Protein AF-A0A7G9BJ37-F1 (afdb_monomer)

Mean predicted aligned error: 10.04 Å

pLDDT: mean 74.57, std 21.26, range [30.06, 94.81]

Solvent-accessible surface area (backbone atoms only — not comparable to full-atom values): 6325 Å² total; per-residue (Å²): 133,92,80,89,53,98,87,61,88,72,72,81,79,43,48,34,51,38,63,70,54,30,69,81,32,69,73,44,45,57,45,36,76,74,37,54,72,63,39,50,57,51,52,52,53,55,16,68,43,12,74,66,60,36,63,36,42,58,66,56,53,48,52,51,51,53,47,60,74,32,82,88,27,75,86,67,64,75,49,76,46,79,52,28,42,55,60,73,70,85,91,84,76,92,74,75,48,79,66,82,86,129

Structure (mmCIF, N/CA/C/O backbone):
data_AF-A0A7G9BJ37-F1
#
_entry.id   AF-A0A7G9BJ37-F1
#
loop_
_atom_site.group_PDB
_atom_site.id
_atom_site.type_symbol
_atom_site.label_atom_id
_atom_site.label_alt_id
_atom_site.label_comp_id
_atom_site.label_asym_id
_atom_site.label_entity_id
_atom_site.label_seq_id
_atom_site.pdbx_PDB_ins_code
_atom_site.Cartn_x
_atom_site.Cartn_y
_atom_site.Cartn_z
_atom_site.occupancy
_atom_site.B_iso_or_equiv
_atom_site.auth_seq_id
_atom_site.auth_comp_id
_atom_site.auth_asym_id
_atom_site.auth_atom_id
_atom_site.pdbx_PDB_model_num
ATOM 1 N N . MET A 1 1 ? 19.168 -13.314 -0.509 1.00 37.56 1 MET A N 1
ATOM 2 C CA . MET A 1 1 ? 20.240 -14.329 -0.402 1.00 37.56 1 MET A CA 1
ATOM 3 C C . MET A 1 1 ? 21.342 -13.876 -1.341 1.00 37.56 1 MET A C 1
ATOM 5 O O . MET A 1 1 ? 21.145 -13.954 -2.540 1.00 37.56 1 MET A O 1
ATOM 9 N N . LEU A 1 2 ? 22.431 -13.314 -0.807 1.00 31.58 2 LEU A N 1
ATOM 10 C CA . LEU A 1 2 ? 23.531 -12.758 -1.605 1.00 31.58 2 LEU A CA 1
ATOM 11 C C . LEU A 1 2 ? 24.268 -13.883 -2.345 1.00 31.58 2 LEU A C 1
ATOM 13 O O . LEU A 1 2 ? 25.013 -14.640 -1.723 1.00 31.58 2 LEU A O 1
ATOM 17 N N . LEU A 1 3 ? 24.098 -13.978 -3.662 1.00 36.56 3 LEU A N 1
ATOM 18 C CA . LEU A 1 3 ? 24.946 -14.809 -4.516 1.00 36.56 3 LEU A CA 1
ATOM 19 C C . LEU A 1 3 ? 26.045 -13.928 -5.119 1.00 36.56 3 LEU A C 1
ATOM 21 O O . LEU A 1 3 ? 25.843 -13.230 -6.106 1.00 36.56 3 LEU A O 1
ATOM 25 N N . LYS A 1 4 ? 27.235 -13.947 -4.508 1.00 37.03 4 LYS A N 1
ATOM 26 C CA . LYS A 1 4 ? 28.432 -13.301 -5.065 1.00 37.03 4 LYS A CA 1
ATOM 27 C C . LYS A 1 4 ? 29.021 -14.182 -6.170 1.00 37.03 4 LYS A C 1
ATOM 29 O O . LYS A 1 4 ? 29.635 -15.201 -5.863 1.00 37.03 4 LYS A O 1
ATOM 34 N N . ASN A 1 5 ? 28.906 -13.765 -7.432 1.00 37.62 5 ASN A N 1
ATOM 35 C CA . ASN A 1 5 ? 29.740 -14.274 -8.524 1.00 37.62 5 ASN A CA 1
ATOM 36 C C . ASN A 1 5 ? 30.551 -13.121 -9.147 1.00 37.62 5 ASN A C 1
ATOM 38 O O . ASN A 1 5 ? 30.051 -12.013 -9.318 1.00 37.62 5 ASN A O 1
ATOM 42 N N . LYS A 1 6 ? 31.841 -13.358 -9.403 1.00 42.81 6 LYS A N 1
ATOM 43 C CA . LYS A 1 6 ? 32.906 -12.334 -9.418 1.00 42.81 6 LYS A CA 1
ATOM 44 C C . LYS A 1 6 ? 32.925 -11.356 -10.605 1.00 42.81 6 LYS A C 1
ATOM 46 O O . LYS A 1 6 ? 33.766 -10.470 -10.586 1.00 42.81 6 LYS A O 1
ATOM 51 N N . ASN A 1 7 ? 32.019 -11.456 -11.578 1.00 37.81 7 ASN A N 1
ATOM 52 C CA . ASN A 1 7 ? 32.053 -10.627 -12.796 1.00 37.81 7 ASN A CA 1
ATOM 53 C C . ASN A 1 7 ? 30.721 -9.937 -13.142 1.00 37.81 7 ASN A C 1
ATOM 55 O O . ASN A 1 7 ? 30.568 -9.427 -14.247 1.00 37.81 7 ASN A O 1
ATOM 59 N N . MET A 1 8 ? 29.757 -9.902 -12.219 1.00 30.06 8 MET A N 1
ATOM 60 C CA . MET A 1 8 ? 28.505 -9.173 -12.413 1.00 30.06 8 MET A CA 1
ATOM 61 C C . MET A 1 8 ? 27.924 -8.804 -11.049 1.00 30.06 8 MET A C 1
ATOM 63 O O . MET A 1 8 ? 27.444 -9.667 -10.317 1.00 30.06 8 MET A O 1
ATOM 67 N N . VAL A 1 9 ? 27.989 -7.523 -10.686 1.00 33.81 9 VAL A N 1
ATOM 68 C CA . VAL A 1 9 ? 27.232 -7.004 -9.542 1.00 33.81 9 VAL A CA 1
ATOM 69 C C . VAL A 1 9 ? 25.834 -6.694 -10.063 1.00 33.81 9 VAL A C 1
ATOM 71 O O . VAL A 1 9 ? 25.553 -5.574 -10.477 1.00 33.81 9 VAL A O 1
ATOM 74 N N . ILE A 1 10 ? 24.966 -7.706 -10.101 1.00 38.41 10 ILE A N 1
ATOM 75 C CA . ILE A 1 10 ? 23.530 -7.432 -10.085 1.00 38.41 10 ILE A CA 1
ATOM 76 C C . ILE A 1 10 ? 23.268 -6.912 -8.672 1.00 38.41 10 ILE A C 1
ATOM 78 O O . ILE A 1 10 ? 23.429 -7.651 -7.701 1.00 38.41 10 ILE A O 1
ATOM 82 N N . TYR A 1 11 ? 22.957 -5.626 -8.530 1.00 41.81 11 TYR A N 1
ATOM 83 C CA . TYR A 1 11 ? 22.299 -5.178 -7.310 1.00 41.81 11 TYR A CA 1
ATOM 84 C C . TYR A 1 11 ? 20.959 -5.903 -7.299 1.00 41.81 11 TYR A C 1
ATOM 86 O O . TYR A 1 11 ? 20.180 -5.704 -8.228 1.00 41.81 11 TYR A O 1
ATOM 94 N N . ASP A 1 12 ? 20.730 -6.783 -6.324 1.00 50.16 12 ASP A N 1
ATOM 95 C CA . ASP A 1 12 ? 19.420 -7.392 -6.097 1.00 50.16 12 ASP A CA 1
ATOM 96 C C . ASP A 1 12 ? 18.391 -6.247 -6.079 1.00 50.16 12 ASP A C 1
ATOM 98 O O . ASP A 1 12 ? 18.338 -5.472 -5.122 1.00 50.16 12 ASP A O 1
ATOM 102 N N . ALA A 1 13 ? 17.657 -6.058 -7.179 1.00 59.50 13 ALA A N 1
ATOM 103 C CA . ALA A 1 13 ? 16.682 -4.989 -7.310 1.00 59.50 13 ALA A CA 1
ATOM 104 C C . ALA A 1 13 ? 15.522 -5.348 -6.387 1.00 59.50 13 ALA A C 1
ATOM 106 O O . ALA A 1 13 ? 14.717 -6.226 -6.687 1.00 59.50 13 ALA A O 1
ATOM 107 N N . TRP A 1 14 ? 15.502 -4.735 -5.210 1.00 69.31 14 TRP A N 1
ATOM 108 C CA . TRP A 1 14 ? 14.474 -4.958 -4.212 1.00 69.31 14 TRP A 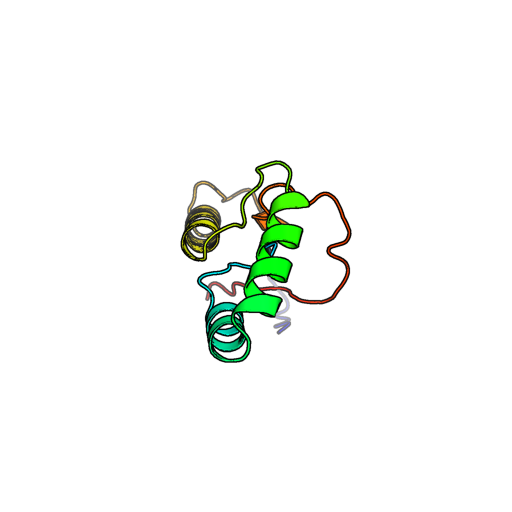CA 1
ATOM 109 C C . TRP A 1 14 ? 13.538 -3.758 -4.199 1.00 69.31 14 TRP A C 1
ATOM 111 O O . TRP A 1 14 ? 13.962 -2.606 -4.301 1.00 69.31 14 TRP A O 1
ATOM 121 N N . ILE A 1 15 ? 12.254 -4.047 -4.073 1.00 82.81 15 ILE A N 1
ATOM 122 C CA . ILE A 1 15 ? 11.214 -3.063 -3.833 1.00 82.81 15 ILE A CA 1
ATOM 123 C C . ILE A 1 15 ? 10.229 -3.680 -2.852 1.00 82.81 15 ILE A C 1
ATOM 125 O O . ILE A 1 15 ? 9.924 -4.874 -2.939 1.00 82.81 15 ILE A O 1
ATOM 129 N N . ASP A 1 16 ? 9.776 -2.897 -1.883 1.00 84.88 16 ASP A N 1
ATOM 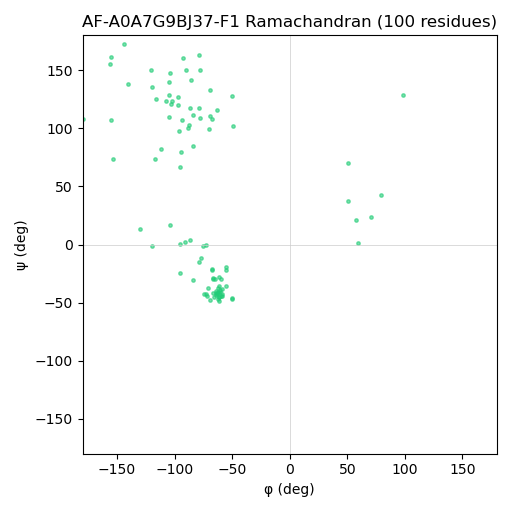130 C CA . ASP A 1 16 ? 8.773 -3.338 -0.922 1.00 84.88 16 ASP A CA 1
ATOM 131 C C . ASP A 1 16 ? 7.533 -2.451 -0.972 1.00 84.88 16 ASP A C 1
ATOM 133 O O . ASP A 1 16 ? 7.597 -1.267 -1.310 1.00 84.88 16 ASP A O 1
ATOM 137 N N . ILE A 1 17 ? 6.387 -3.052 -0.652 1.00 85.62 17 ILE A N 1
ATOM 138 C CA . ILE A 1 17 ? 5.125 -2.332 -0.507 1.00 85.62 17 ILE A CA 1
ATOM 139 C C . ILE A 1 17 ? 4.790 -2.284 0.975 1.00 85.62 17 ILE A C 1
ATOM 141 O O . ILE A 1 17 ? 4.655 -3.325 1.627 1.00 85.62 17 ILE A O 1
ATOM 145 N N . ARG A 1 18 ? 4.602 -1.072 1.490 1.00 84.12 18 ARG A N 1
ATOM 146 C CA . ARG A 1 18 ? 4.096 -0.848 2.840 1.00 84.12 18 ARG A CA 1
ATOM 147 C C . ARG A 1 18 ? 2.596 -0.586 2.783 1.00 84.12 18 ARG A C 1
ATOM 149 O O . ARG A 1 18 ? 2.148 0.368 2.153 1.00 84.12 18 ARG A O 1
ATOM 156 N N . SER A 1 19 ? 1.828 -1.436 3.461 1.00 82.50 19 SER A N 1
ATOM 157 C CA . SER A 1 19 ? 0.375 -1.304 3.616 1.00 82.50 19 SER A CA 1
ATOM 158 C C . SER A 1 19 ? 0.020 -0.805 5.017 1.00 82.50 19 SER A C 1
ATOM 160 O O . SER A 1 19 ? 0.696 -1.156 5.983 1.00 82.50 19 SER A O 1
ATOM 162 N N . ALA A 1 20 ? -1.061 -0.028 5.133 1.00 78.62 20 ALA A N 1
ATOM 163 C CA . ALA A 1 20 ? -1.649 0.362 6.423 1.00 78.62 20 ALA A CA 1
ATOM 164 C C . ALA A 1 20 ? -2.444 -0.772 7.105 1.00 78.62 20 ALA A C 1
ATOM 166 O O . ALA A 1 20 ? -2.956 -0.594 8.206 1.00 78.62 20 ALA A O 1
ATOM 167 N N . GLY A 1 21 ? -2.533 -1.938 6.460 1.00 82.19 21 GLY A N 1
ATOM 168 C CA . GLY A 1 21 ? -3.387 -3.042 6.878 1.00 82.19 21 GLY A CA 1
ATOM 169 C C . GLY A 1 21 ? -4.683 -3.047 6.077 1.00 82.19 21 GLY A C 1
ATOM 170 O O . GLY A 1 21 ? -5.359 -2.028 5.958 1.00 82.19 21 GLY A O 1
ATOM 171 N N . SER A 1 22 ? -5.002 -4.207 5.507 1.00 89.12 22 SER A N 1
ATOM 172 C CA . SER A 1 22 ? -6.184 -4.389 4.669 1.00 89.12 22 SER A CA 1
ATOM 173 C C . SER A 1 22 ? -7.269 -5.121 5.460 1.00 89.12 22 SER A C 1
ATOM 175 O O . SER A 1 22 ? -7.009 -6.234 5.931 1.00 89.12 22 SER A O 1
ATOM 177 N N . PRO A 1 23 ? -8.464 -4.533 5.644 1.00 89.19 23 PRO A N 1
ATOM 178 C CA . PRO A 1 23 ? -9.512 -5.117 6.481 1.00 89.19 23 PRO A CA 1
ATOM 179 C C . PRO A 1 23 ? -10.091 -6.411 5.885 1.00 89.19 23 PRO A C 1
ATOM 181 O O . PRO A 1 23 ? -10.623 -7.241 6.615 1.00 89.19 23 PRO A O 1
ATOM 184 N N . ASP A 1 24 ? -9.932 -6.613 4.577 1.00 90.06 24 ASP A N 1
ATOM 185 C CA . ASP A 1 24 ? -10.264 -7.830 3.830 1.00 90.06 24 ASP A CA 1
ATOM 186 C C . ASP A 1 24 ? -9.129 -8.876 3.833 1.00 90.06 24 ASP A C 1
ATOM 188 O O . ASP A 1 24 ? -9.235 -9.928 3.201 1.00 90.06 24 ASP A O 1
ATOM 192 N N . SER A 1 25 ? -8.026 -8.625 4.547 1.00 87.38 25 SER A N 1
ATOM 193 C CA . SER A 1 25 ? -6.965 -9.619 4.718 1.00 87.38 25 SER A CA 1
ATOM 194 C C . SER A 1 25 ? -7.344 -10.670 5.760 1.00 87.38 25 SER A C 1
ATOM 196 O O . SER A 1 25 ? -8.038 -10.397 6.740 1.00 87.38 25 SER A O 1
ATOM 198 N N . ARG A 1 26 ? -6.828 -11.890 5.581 1.00 86.81 26 ARG A N 1
ATOM 199 C CA . ARG A 1 26 ? -7.109 -13.021 6.475 1.00 86.81 26 ARG A CA 1
ATOM 200 C C . ARG A 1 26 ? -6.909 -12.703 7.971 1.00 86.81 26 ARG A C 1
ATOM 202 O O . ARG A 1 26 ? -7.826 -13.004 8.724 1.00 86.81 26 ARG A O 1
ATOM 209 N N . PRO A 1 27 ? -5.810 -12.058 8.419 1.00 82.31 27 PRO A N 1
ATOM 210 C CA . PRO A 1 27 ? -5.643 -11.721 9.836 1.00 82.31 27 PRO A CA 1
ATOM 211 C C . PRO A 1 27 ? -6.721 -10.769 10.377 1.00 82.31 27 PRO A C 1
ATOM 213 O O . PRO A 1 27 ? -7.130 -10.901 11.526 1.00 82.31 27 PRO A O 1
ATOM 216 N N . PHE A 1 28 ? -7.195 -9.822 9.559 1.00 82.94 28 PHE A N 1
ATOM 217 C CA . PHE A 1 28 ? -8.267 -8.903 9.950 1.00 82.94 28 PHE A CA 1
ATOM 218 C C . PHE A 1 28 ? -9.623 -9.609 10.006 1.00 82.94 28 PHE A C 1
ATOM 220 O O . PHE A 1 28 ? -10.365 -9.408 10.964 1.00 82.94 28 PHE A O 1
ATOM 227 N N . MET A 1 29 ? -9.922 -10.469 9.030 1.00 86.44 29 MET A N 1
ATOM 228 C CA . MET A 1 29 ? -11.152 -11.267 9.029 1.00 86.44 29 MET A CA 1
ATOM 229 C C . MET A 1 29 ? -11.206 -12.221 10.229 1.00 86.44 29 MET A C 1
ATOM 231 O O . MET A 1 29 ? -12.192 -12.228 10.958 1.00 86.44 29 MET A O 1
ATOM 235 N N . GLU A 1 30 ? -10.115 -12.943 10.507 1.00 86.56 30 GLU A N 1
ATOM 236 C CA . GLU A 1 30 ? -10.010 -13.831 11.674 1.00 86.56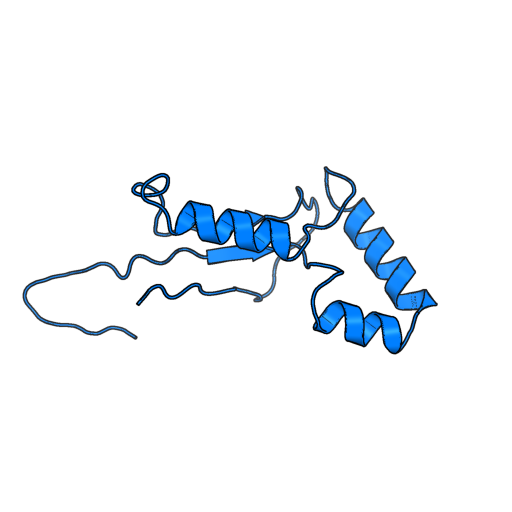 30 GLU A CA 1
ATOM 237 C C . GLU A 1 30 ? -10.204 -13.059 12.998 1.00 86.56 30 GLU A C 1
ATOM 239 O O . GLU A 1 30 ? -10.853 -13.556 13.918 1.00 86.56 30 GLU A O 1
ATOM 244 N N . ALA A 1 31 ? -9.690 -11.827 13.101 1.00 80.06 31 ALA A N 1
ATOM 245 C CA . ALA A 1 31 ? -9.886 -10.978 14.279 1.00 80.06 31 ALA A CA 1
ATOM 246 C C . ALA A 1 31 ? -11.329 -10.454 14.413 1.00 80.06 31 ALA A C 1
ATOM 248 O O . ALA A 1 31 ? -11.855 -10.355 15.526 1.00 80.06 31 ALA A O 1
ATOM 249 N N . LEU A 1 32 ? -11.975 -10.125 13.290 1.00 81.69 32 LEU A N 1
ATOM 250 C CA . LEU A 1 32 ? -13.371 -9.687 13.252 1.00 81.69 32 LEU A CA 1
ATOM 251 C C . LEU A 1 32 ? -14.321 -10.791 13.722 1.00 81.69 32 LEU A C 1
ATOM 253 O O . LEU A 1 32 ? -15.213 -10.500 14.519 1.00 81.69 32 LEU A O 1
ATOM 257 N N . ASP A 1 33 ? -14.075 -12.035 13.309 1.00 84.56 33 ASP A N 1
ATOM 258 C CA . ASP A 1 33 ? -14.873 -13.206 13.695 1.00 84.56 33 ASP A CA 1
ATOM 259 C C . ASP A 1 33 ? -14.755 -13.537 15.194 1.00 84.56 33 ASP A C 1
ATOM 261 O O . ASP A 1 33 ? -15.684 -14.065 15.806 1.00 84.56 33 ASP A O 1
ATOM 265 N N . GLN A 1 34 ? -13.620 -13.211 15.821 1.00 81.19 34 GLN A N 1
ATOM 266 C CA . GLN A 1 34 ? -13.380 -13.487 17.242 1.00 81.19 34 GLN A CA 1
ATOM 267 C C . GLN A 1 34 ? -13.955 -12.416 18.182 1.00 81.19 34 GLN A C 1
ATOM 269 O O . GLN A 1 34 ? -14.316 -12.731 19.317 1.00 81.19 34 GLN A O 1
ATOM 274 N N . SER A 1 35 ? -14.029 -11.147 17.760 1.00 75.56 35 SER A N 1
ATOM 275 C CA . SER A 1 35 ? -14.483 -10.041 18.621 1.00 75.56 35 SER A CA 1
ATOM 276 C C . SER A 1 35 ? -15.082 -8.877 17.825 1.00 75.56 35 SER A C 1
ATOM 278 O O . SER A 1 35 ? -14.499 -7.796 17.709 1.00 75.56 35 SER A O 1
ATOM 280 N N . HIS A 1 36 ? -16.295 -9.082 17.307 1.00 73.00 36 HIS A N 1
ATOM 281 C CA . HIS A 1 36 ? -16.976 -8.179 16.369 1.00 73.00 36 HIS A CA 1
ATOM 282 C C . HIS A 1 36 ? -17.009 -6.698 16.808 1.00 73.00 36 HIS A C 1
ATOM 284 O O . HIS A 1 36 ? -16.718 -5.808 16.008 1.00 73.00 36 HIS A O 1
ATOM 290 N N . THR A 1 37 ? -17.344 -6.396 18.069 1.00 77.38 37 THR A N 1
ATOM 291 C CA . THR A 1 37 ? -17.495 -5.000 18.535 1.00 77.38 37 THR A CA 1
ATOM 292 C C . THR A 1 37 ? -16.149 -4.290 18.709 1.00 77.38 37 THR A C 1
ATOM 294 O O . THR A 1 37 ? -15.998 -3.134 18.308 1.00 77.38 37 THR A O 1
ATOM 297 N N . GLN A 1 38 ? -15.150 -4.972 19.277 1.00 78.44 38 GLN A N 1
ATOM 298 C CA . GLN A 1 38 ? -13.824 -4.381 19.488 1.00 78.44 38 GLN A CA 1
ATOM 299 C C . GLN A 1 38 ? -13.082 -4.235 18.159 1.00 78.44 38 GLN A C 1
ATOM 301 O O . GLN A 1 38 ? -12.561 -3.157 17.880 1.00 78.44 38 GLN A O 1
ATOM 306 N N . ALA A 1 39 ? -13.126 -5.258 17.302 1.00 77.31 39 ALA A N 1
ATOM 307 C CA . ALA A 1 39 ? -12.501 -5.233 15.986 1.00 77.31 39 ALA A CA 1
ATOM 308 C C . ALA A 1 39 ? -13.077 -4.126 15.087 1.00 77.31 39 ALA A C 1
ATOM 310 O O . ALA A 1 39 ? -12.320 -3.405 14.442 1.00 77.31 39 ALA A O 1
ATOM 311 N N . ARG A 1 40 ? -14.398 -3.902 15.107 1.00 80.88 40 ARG A N 1
ATOM 312 C CA . ARG A 1 40 ? -15.019 -2.827 14.317 1.00 80.88 40 ARG A CA 1
ATOM 313 C C . ARG A 1 40 ? -14.604 -1.431 14.781 1.00 80.88 40 ARG A C 1
ATOM 315 O O . ARG A 1 40 ? -14.257 -0.598 13.952 1.00 80.88 40 ARG A O 1
ATOM 322 N N . SER A 1 41 ? -14.603 -1.182 16.092 1.00 84.94 41 SER A N 1
ATOM 323 C CA . SER A 1 41 ? -14.151 0.110 16.635 1.00 84.94 41 SER A CA 1
ATOM 324 C C . SER A 1 41 ? -12.653 0.353 16.414 1.00 84.94 41 SER A C 1
ATOM 326 O O . SER A 1 41 ? -12.229 1.494 16.259 1.00 84.94 41 SER A O 1
ATOM 328 N N . PHE A 1 42 ? -11.850 -0.713 16.365 1.00 84.56 42 PHE A N 1
ATOM 329 C CA . PHE A 1 42 ? -10.437 -0.637 16.014 1.00 84.56 42 PHE A CA 1
ATOM 330 C C . PHE A 1 42 ? -10.234 -0.276 14.538 1.00 84.56 42 PHE A C 1
ATOM 332 O O . PHE A 1 42 ? -9.492 0.658 14.254 1.00 84.56 42 PHE A O 1
ATOM 339 N N . ILE A 1 43 ? -10.935 -0.942 13.612 1.00 86.44 43 ILE A N 1
ATOM 340 C CA . ILE A 1 43 ? -10.877 -0.617 12.177 1.00 86.44 43 ILE A CA 1
ATOM 341 C C . ILE A 1 43 ? -11.296 0.832 11.930 1.00 86.44 43 ILE A C 1
ATOM 343 O O . ILE A 1 43 ? -10.594 1.545 11.224 1.00 86.44 43 ILE A O 1
ATOM 347 N N . GLN A 1 44 ? -12.373 1.290 12.569 1.00 88.94 44 GLN A N 1
ATOM 348 C CA . GLN A 1 44 ? -12.831 2.670 12.423 1.00 88.94 44 GLN A CA 1
ATOM 349 C C . GLN A 1 44 ? -11.750 3.683 12.838 1.00 88.94 44 GLN A C 1
ATOM 351 O O . GLN A 1 44 ? -11.505 4.650 12.126 1.00 88.94 44 GLN A O 1
ATOM 356 N N . LYS A 1 45 ? -11.041 3.438 13.949 1.00 87.62 45 LYS A N 1
ATOM 357 C CA . LYS A 1 45 ? -9.918 4.295 14.367 1.00 87.62 45 LYS A CA 1
ATOM 358 C C . LYS A 1 45 ? -8.775 4.298 13.354 1.00 87.62 45 LYS A C 1
ATOM 360 O O . LYS A 1 45 ? -8.141 5.329 13.162 1.00 87.62 45 LYS A O 1
ATOM 365 N N . LEU A 1 46 ? -8.495 3.153 12.729 1.00 87.56 46 LEU A N 1
ATOM 366 C CA . LEU A 1 46 ? -7.475 3.069 11.685 1.00 87.56 46 LEU A CA 1
ATOM 367 C C . LEU A 1 46 ? -7.888 3.859 10.439 1.00 87.56 46 LEU A C 1
ATOM 369 O O . LEU A 1 46 ? -7.057 4.558 9.874 1.00 87.56 46 LEU A O 1
ATOM 373 N N . GLU A 1 47 ? -9.155 3.786 10.028 1.00 90.25 47 GLU A N 1
ATOM 374 C CA . GLU A 1 47 ? -9.687 4.589 8.921 1.00 90.25 47 GLU A CA 1
ATOM 375 C C . GLU A 1 47 ? -9.594 6.088 9.228 1.00 90.25 47 GLU A C 1
ATOM 377 O O . GLU A 1 47 ? -9.112 6.851 8.391 1.00 90.25 47 GLU A O 1
ATOM 382 N N . GLU A 1 48 ? -9.979 6.507 10.435 1.00 90.44 48 GLU A N 1
ATOM 383 C CA . GLU A 1 48 ? -9.907 7.901 10.895 1.00 90.44 48 GLU A CA 1
ATOM 384 C C . GLU A 1 48 ? -8.474 8.466 10.875 1.00 90.44 48 GLU A C 1
ATOM 386 O O . GLU A 1 48 ? -8.300 9.658 10.626 1.00 90.44 48 GLU A O 1
ATOM 391 N N . ASP A 1 49 ? -7.452 7.623 11.063 1.00 86.94 49 ASP A N 1
ATOM 392 C CA . ASP A 1 49 ? -6.037 8.022 11.018 1.00 86.94 49 ASP A CA 1
ATOM 393 C C . ASP A 1 49 ? -5.480 8.193 9.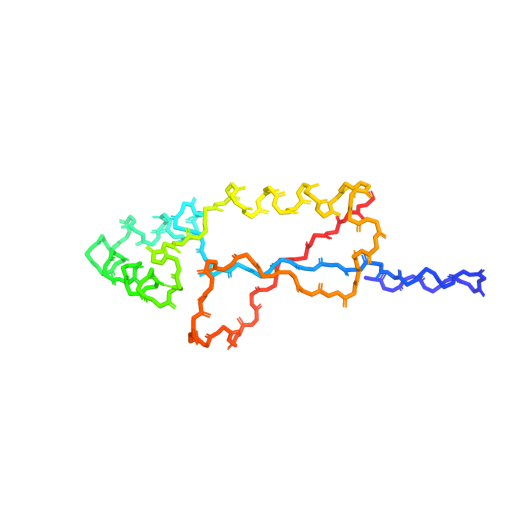590 1.00 86.94 49 ASP A C 1
ATOM 395 O O . ASP A 1 49 ? -4.416 8.793 9.384 1.00 86.94 49 ASP A O 1
ATOM 399 N N . THR A 1 50 ? -6.193 7.683 8.581 1.00 88.94 50 THR A N 1
ATOM 400 C CA . THR A 1 50 ? -5.833 7.858 7.167 1.00 88.94 50 THR A CA 1
ATOM 401 C C . THR A 1 50 ? -6.381 9.163 6.597 1.00 88.94 50 THR A C 1
ATOM 403 O O . THR A 1 50 ? -7.529 9.533 6.836 1.00 88.94 50 THR A O 1
ATOM 406 N N . MET A 1 51 ? -5.600 9.832 5.746 1.00 90.31 51 MET A N 1
ATOM 407 C CA . MET A 1 51 ? -6.048 11.033 5.026 1.00 90.31 51 MET A CA 1
ATOM 408 C C . MET A 1 51 ? -7.238 10.781 4.090 1.00 90.31 51 MET A C 1
ATOM 410 O O . MET A 1 51 ? -7.992 11.709 3.808 1.00 90.31 51 MET A O 1
ATOM 414 N N . LEU A 1 52 ? -7.398 9.557 3.572 1.00 93.31 52 LEU A N 1
ATOM 415 C CA . LEU A 1 52 ? -8.531 9.196 2.711 1.00 93.31 52 LEU A CA 1
ATOM 416 C C . LEU A 1 52 ? -9.735 8.634 3.481 1.00 93.31 52 LEU A C 1
ATOM 418 O O . LEU A 1 52 ? -10.708 8.240 2.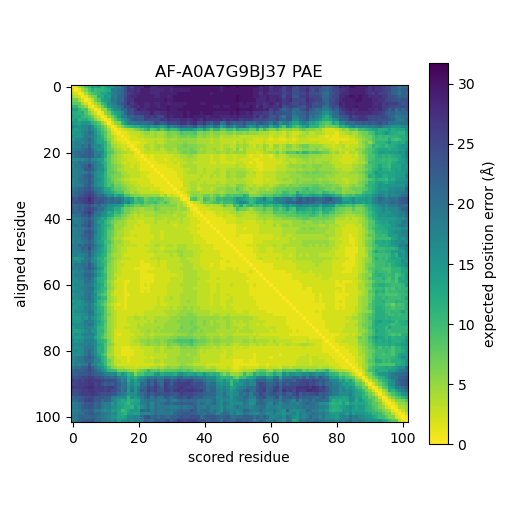839 1.00 93.31 52 LEU A O 1
ATOM 422 N N . HIS A 1 53 ? -9.673 8.574 4.816 1.00 91.88 53 HIS A N 1
ATOM 423 C CA . HIS A 1 53 ? -10.717 8.015 5.681 1.00 91.88 53 HIS A CA 1
ATOM 424 C C . HIS A 1 53 ? -11.188 6.613 5.264 1.00 91.88 53 HIS A C 1
ATOM 426 O O . HIS A 1 53 ? -12.373 6.289 5.315 1.00 91.88 53 HIS A O 1
ATOM 432 N N . ARG A 1 54 ? -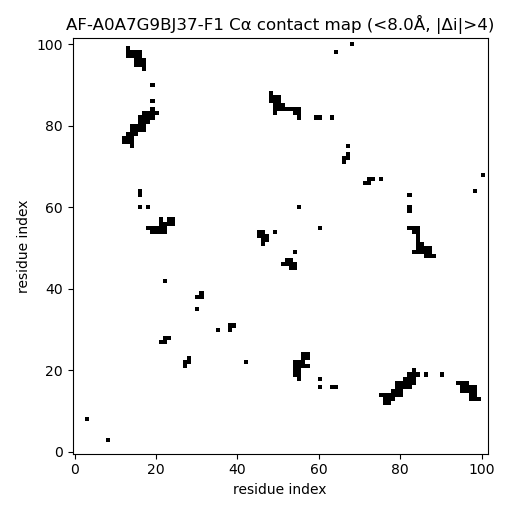10.243 5.789 4.799 1.00 92.88 54 ARG A N 1
ATOM 433 C CA . ARG A 1 54 ? -10.453 4.394 4.403 1.00 92.88 54 ARG A CA 1
ATOM 434 C C . ARG A 1 54 ? -9.144 3.624 4.492 1.00 92.88 54 ARG A C 1
ATOM 436 O O . ARG A 1 54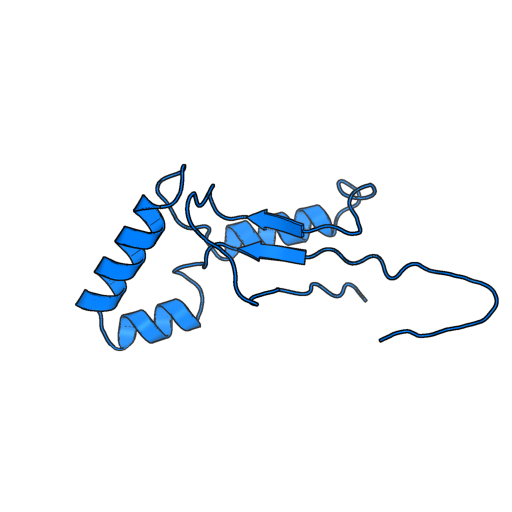 ? -8.072 4.193 4.301 1.00 92.88 54 ARG A O 1
ATOM 443 N N . LEU A 1 55 ? -9.236 2.312 4.672 1.00 91.81 55 LEU A N 1
ATOM 444 C CA . LEU A 1 55 ? -8.081 1.426 4.559 1.00 91.81 55 LEU A CA 1
ATOM 445 C C . LEU A 1 55 ? -7.900 0.904 3.123 1.00 91.81 55 LEU A C 1
ATOM 447 O O . LEU A 1 55 ? -8.880 0.778 2.380 1.00 91.81 55 LEU A O 1
ATOM 451 N N . PRO A 1 56 ? -6.655 0.612 2.702 1.00 92.38 56 PRO A N 1
ATOM 452 C CA . PRO A 1 56 ? -6.395 -0.022 1.414 1.00 92.38 56 PRO A CA 1
ATOM 453 C C . PRO A 1 56 ? -6.880 -1.475 1.435 1.00 92.38 56 PRO A C 1
ATOM 455 O O . PRO A 1 56 ? -6.554 -2.222 2.357 1.00 92.38 56 PRO A O 1
ATOM 458 N N . MET A 1 57 ? -7.599 -1.910 0.404 1.00 93.31 57 MET A N 1
ATOM 459 C CA . MET A 1 57 ? -7.989 -3.320 0.264 1.00 93.31 57 MET A CA 1
ATOM 460 C C . MET A 1 57 ? -6.819 -4.160 -0.262 1.00 93.31 57 MET A C 1
ATOM 462 O O . MET A 1 57 ? -5.886 -3.622 -0.864 1.00 93.31 57 MET A O 1
ATOM 466 N N . VAL A 1 58 ? -6.871 -5.489 -0.122 1.00 91.19 58 VAL A N 1
ATOM 467 C CA . VAL A 1 58 ? -5.843 -6.383 -0.698 1.00 91.19 58 VAL A CA 1
ATOM 468 C C . VAL A 1 58 ? -5.703 -6.155 -2.208 1.00 91.19 58 VAL A C 1
ATOM 470 O O . VAL A 1 58 ? -4.591 -6.171 -2.740 1.00 91.19 58 VAL A O 1
ATOM 473 N N . ALA A 1 59 ? -6.813 -5.872 -2.893 1.00 93.75 59 ALA A N 1
ATOM 474 C CA . ALA A 1 59 ? -6.815 -5.527 -4.312 1.00 93.75 59 ALA A CA 1
ATOM 475 C C . ALA A 1 59 ? -6.004 -4.254 -4.623 1.00 93.75 59 ALA A C 1
ATOM 477 O O . ALA A 1 59 ? -5.275 -4.231 -5.612 1.00 93.75 59 ALA A O 1
ATOM 478 N N . ASP A 1 60 ? -6.062 -3.224 -3.770 1.00 93.62 60 ASP A N 1
ATOM 479 C CA . ASP A 1 60 ? -5.271 -1.998 -3.946 1.00 93.62 60 ASP A CA 1
ATOM 480 C C . ASP A 1 60 ? -3.768 -2.306 -3.868 1.00 93.62 60 ASP A C 1
ATOM 482 O O . ASP A 1 60 ? -2.983 -1.843 -4.697 1.00 93.62 60 ASP A O 1
ATOM 486 N N . ILE A 1 61 ? -3.363 -3.149 -2.911 1.00 89.62 61 ILE A N 1
ATOM 487 C CA . ILE A 1 61 ? -1.972 -3.605 -2.767 1.00 89.62 61 ILE A CA 1
ATOM 488 C C . ILE A 1 61 ? -1.537 -4.427 -3.986 1.00 89.62 61 ILE A C 1
ATOM 490 O O . ILE A 1 61 ? -0.440 -4.229 -4.512 1.00 89.62 61 ILE A O 1
ATOM 494 N N . ALA A 1 62 ? -2.402 -5.322 -4.469 1.00 88.75 62 ALA A N 1
ATOM 495 C CA . ALA A 1 62 ? -2.133 -6.145 -5.643 1.00 88.75 62 ALA A CA 1
ATOM 496 C C . ALA A 1 62 ? -1.976 -5.300 -6.916 1.00 88.75 62 ALA A C 1
ATOM 498 O O . ALA A 1 62 ? -1.072 -5.557 -7.708 1.00 88.75 62 ALA A O 1
ATOM 499 N N . HIS A 1 63 ? -2.791 -4.260 -7.103 1.00 94.50 63 HIS A N 1
ATOM 500 C CA . HIS A 1 63 ? -2.642 -3.342 -8.233 1.00 94.50 63 HIS A CA 1
ATOM 501 C C . HIS A 1 63 ? -1.298 -2.607 -8.207 1.00 94.50 63 HIS A C 1
ATOM 503 O O . HIS A 1 63 ? -0.643 -2.503 -9.246 1.00 94.50 63 HIS A O 1
ATOM 509 N N . VAL A 1 64 ? -0.848 -2.155 -7.030 1.00 92.06 64 VAL A N 1
ATOM 510 C CA . VAL A 1 64 ? 0.491 -1.563 -6.873 1.00 92.06 64 VAL A CA 1
ATOM 511 C C . VAL A 1 64 ? 1.570 -2.590 -7.217 1.00 92.06 64 VAL A C 1
ATOM 513 O O . VAL A 1 64 ? 2.475 -2.279 -7.984 1.00 92.0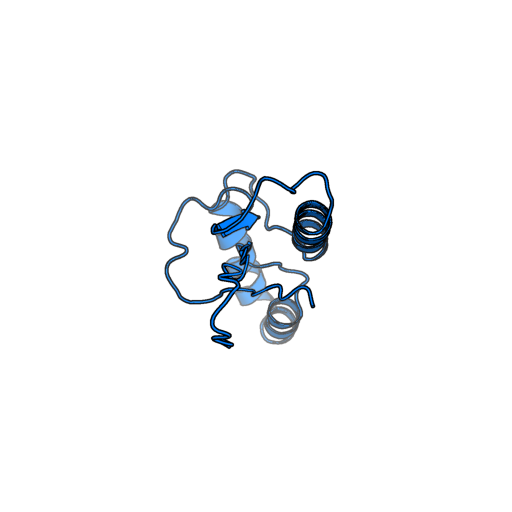6 64 VAL A O 1
ATOM 516 N N . ALA A 1 65 ? 1.449 -3.829 -6.738 1.00 89.19 65 ALA A N 1
ATOM 517 C CA . ALA A 1 65 ? 2.393 -4.896 -7.065 1.00 89.19 65 ALA A CA 1
ATOM 518 C C . ALA A 1 65 ? 2.472 -5.175 -8.576 1.00 89.19 65 ALA A C 1
ATOM 520 O O . ALA A 1 65 ? 3.568 -5.269 -9.121 1.00 89.19 65 ALA A O 1
ATOM 521 N N . VAL A 1 66 ? 1.330 -5.250 -9.266 1.00 93.00 66 VAL A N 1
ATOM 522 C CA . VAL A 1 66 ? 1.267 -5.431 -10.727 1.00 93.00 66 VAL A CA 1
ATOM 523 C C . VAL A 1 66 ? 1.908 -4.255 -11.462 1.00 93.00 66 VAL A C 1
ATOM 525 O O . VAL A 1 66 ? 2.635 -4.464 -12.431 1.00 93.00 66 VAL A O 1
ATOM 528 N N . PHE A 1 67 ? 1.679 -3.021 -11.005 1.00 92.88 67 PHE A N 1
ATOM 529 C CA . PHE A 1 67 ? 2.335 -1.845 -11.574 1.00 92.88 67 PHE A CA 1
ATOM 530 C C . PHE A 1 67 ? 3.859 -1.921 -11.421 1.00 92.88 67 PHE A C 1
ATOM 532 O O . PHE A 1 67 ? 4.571 -1.750 -12.412 1.00 92.88 67 PHE A O 1
ATOM 539 N N . LEU A 1 68 ? 4.345 -2.233 -10.215 1.00 88.69 68 LEU A N 1
ATOM 540 C CA . LEU A 1 68 ? 5.774 -2.358 -9.916 1.00 88.69 68 LEU A CA 1
ATOM 541 C C . LEU A 1 68 ? 6.443 -3.519 -10.663 1.00 88.69 68 LEU A C 1
ATOM 543 O O . LEU A 1 68 ? 7.617 -3.428 -10.996 1.00 88.69 68 LEU A O 1
ATOM 547 N N . ALA A 1 69 ? 5.694 -4.579 -10.966 1.00 87.81 69 ALA A N 1
ATOM 548 C CA . ALA A 1 69 ? 6.157 -5.705 -11.774 1.00 87.81 69 ALA A CA 1
ATOM 549 C C . ALA A 1 69 ? 6.189 -5.413 -13.286 1.00 87.81 69 ALA A C 1
ATOM 551 O O . ALA A 1 69 ? 6.689 -6.227 -14.059 1.00 87.81 69 ALA A O 1
ATOM 552 N N . SER A 1 70 ? 5.598 -4.302 -13.731 1.00 90.81 70 SER A N 1
ATOM 553 C CA . SER A 1 70 ? 5.485 -3.968 -15.150 1.00 90.81 70 SER A CA 1
ATOM 554 C C . SER A 1 70 ? 6.642 -3.094 -15.636 1.00 90.81 70 SER A C 1
ATOM 556 O O . SER A 1 70 ? 7.232 -2.333 -14.872 1.00 90.81 70 SER A O 1
ATOM 558 N N . GLU A 1 71 ? 6.862 -3.073 -16.954 1.00 91.06 71 GLU A N 1
ATOM 559 C CA . GLU A 1 71 ? 7.820 -2.168 -17.618 1.00 91.06 71 GLU A CA 1
ATOM 560 C C . GLU A 1 71 ? 7.575 -0.677 -17.313 1.00 91.06 71 GLU A C 1
ATOM 562 O O . GLU A 1 71 ? 8.464 0.159 -17.465 1.00 91.06 71 GLU A O 1
ATOM 567 N N . LYS A 1 72 ? 6.372 -0.308 -16.849 1.00 94.81 72 LYS A N 1
ATOM 568 C CA . LYS A 1 72 ? 6.046 1.078 -16.472 1.00 94.81 72 LYS A CA 1
ATOM 569 C C . LYS A 1 72 ? 6.808 1.546 -15.231 1.00 94.81 72 LYS A C 1
ATOM 571 O O . LYS A 1 72 ? 6.956 2.750 -15.042 1.00 94.81 72 LYS A O 1
ATOM 576 N N . ALA A 1 73 ? 7.280 0.615 -14.408 1.00 92.25 73 ALA A N 1
ATOM 577 C CA . ALA A 1 73 ? 8.045 0.884 -13.200 1.00 92.25 73 ALA A CA 1
ATOM 578 C C . ALA A 1 73 ? 9.548 0.602 -13.375 1.00 92.25 73 ALA A C 1
ATOM 580 O O . ALA A 1 73 ? 10.262 0.538 -12.381 1.00 92.25 73 ALA A O 1
ATOM 581 N N . ALA A 1 74 ? 10.059 0.487 -14.611 1.00 91.00 74 ALA A N 1
ATOM 582 C CA . ALA A 1 74 ? 11.451 0.101 -14.892 1.00 91.00 74 ALA A CA 1
ATOM 583 C C . ALA A 1 74 ? 12.524 0.984 -14.216 1.00 91.00 74 ALA A C 1
ATOM 585 O O . ALA A 1 74 ? 13.658 0.551 -14.029 1.00 91.00 74 ALA A O 1
ATOM 586 N N . ALA A 1 75 ? 12.176 2.218 -13.837 1.00 91.62 75 ALA A N 1
ATOM 587 C CA . ALA A 1 75 ? 13.065 3.143 -13.131 1.00 91.62 75 ALA A CA 1
ATOM 588 C C . ALA A 1 75 ? 12.899 3.138 -11.595 1.00 91.62 75 ALA A C 1
ATOM 590 O O . ALA A 1 75 ? 13.568 3.910 -10.911 1.00 91.62 75 ALA A O 1
ATOM 591 N N . ILE A 1 76 ? 12.004 2.317 -11.040 1.00 87.69 76 ILE A N 1
ATOM 592 C CA . ILE A 1 76 ? 11.664 2.297 -9.613 1.00 87.69 76 ILE A CA 1
ATOM 593 C C . ILE A 1 76 ? 12.306 1.064 -8.966 1.00 87.69 76 ILE A C 1
ATOM 595 O O . ILE A 1 76 ? 11.892 -0.066 -9.205 1.00 87.69 76 ILE A O 1
ATOM 599 N N . THR A 1 77 ? 13.326 1.274 -8.135 1.00 88.81 77 THR A N 1
ATOM 600 C CA . THR A 1 77 ? 14.036 0.209 -7.405 1.00 88.81 77 THR A CA 1
ATOM 601 C C . THR A 1 77 ? 14.682 0.762 -6.133 1.00 88.81 77 THR A C 1
ATOM 603 O O . THR A 1 77 ? 14.880 1.971 -6.012 1.00 88.81 77 THR A O 1
ATOM 606 N N . GLY A 1 78 ? 15.018 -0.111 -5.181 1.00 84.19 78 GLY A N 1
ATOM 607 C CA . GLY A 1 78 ? 15.768 0.232 -3.972 1.00 84.19 78 GLY A CA 1
ATOM 608 C C . GLY A 1 78 ? 14.990 1.067 -2.953 1.00 84.19 78 GLY A C 1
ATOM 609 O O . GLY A 1 78 ? 15.609 1.782 -2.164 1.00 84.19 78 GLY A O 1
ATOM 610 N N . GLY A 1 79 ? 13.656 1.008 -2.980 1.00 84.56 79 GLY A N 1
ATOM 611 C CA . GLY A 1 79 ? 12.790 1.831 -2.139 1.00 84.56 79 GLY A CA 1
ATOM 612 C C . GLY A 1 79 ? 11.529 1.120 -1.655 1.00 84.56 79 GLY A C 1
ATOM 613 O O . GLY A 1 79 ? 11.202 0.019 -2.096 1.00 84.56 79 GLY A O 1
ATOM 614 N N . THR A 1 80 ? 10.819 1.809 -0.764 1.00 85.56 80 THR A N 1
ATOM 615 C CA . THR A 1 80 ? 9.519 1.408 -0.219 1.00 85.56 80 THR A CA 1
ATOM 616 C C . THR A 1 80 ? 8.416 2.238 -0.857 1.00 85.56 80 THR A C 1
ATOM 618 O O . THR A 1 80 ? 8.492 3.467 -0.860 1.00 85.56 80 THR A O 1
ATOM 621 N N . ILE A 1 81 ? 7.383 1.577 -1.376 1.00 88.88 81 ILE A N 1
ATOM 622 C CA . ILE A 1 81 ? 6.188 2.229 -1.910 1.00 88.88 81 ILE A CA 1
ATOM 623 C C . ILE A 1 81 ? 5.052 2.115 -0.900 1.00 88.88 81 ILE A C 1
ATOM 625 O O . ILE A 1 81 ? 4.653 1.018 -0.506 1.00 88.88 81 ILE A O 1
ATOM 629 N N . ASP A 1 82 ? 4.507 3.262 -0.509 1.00 88.94 82 ASP A N 1
ATOM 630 C CA . ASP A 1 82 ? 3.413 3.341 0.450 1.00 88.94 82 ASP A CA 1
ATOM 631 C C . ASP A 1 82 ? 2.056 3.210 -0.240 1.00 88.94 82 ASP A C 1
ATOM 633 O O . ASP A 1 82 ? 1.651 4.065 -1.025 1.00 88.94 82 ASP A O 1
ATOM 637 N N . SER A 1 83 ? 1.318 2.161 0.113 1.00 90.44 83 SER A N 1
ATOM 638 C CA . SER A 1 83 ? -0.098 1.992 -0.211 1.00 90.44 83 SER A CA 1
ATOM 639 C C . SER A 1 83 ? -0.893 1.956 1.092 1.00 90.44 83 SER A C 1
ATOM 641 O O . SER A 1 83 ? -1.296 0.907 1.587 1.00 90.44 83 SER A O 1
ATOM 643 N N . THR A 1 84 ? -1.024 3.128 1.713 1.00 89.50 84 THR A N 1
ATOM 644 C CA . THR A 1 84 ? -1.501 3.285 3.100 1.00 89.50 84 THR A CA 1
ATOM 645 C C . THR A 1 84 ? -2.769 4.126 3.226 1.00 89.50 84 THR A C 1
ATOM 647 O O . THR A 1 84 ? -3.254 4.331 4.330 1.00 89.50 84 THR A O 1
ATOM 650 N N . CYS A 1 85 ? -3.300 4.656 2.120 1.00 93.06 85 CYS A N 1
ATOM 651 C CA . CYS A 1 85 ? -4.356 5.680 2.137 1.00 93.06 85 CYS A CA 1
ATOM 652 C C . CYS A 1 85 ? -3.979 6.966 2.913 1.00 93.06 85 CYS A C 1
ATOM 654 O O . CYS A 1 85 ? -4.850 7.748 3.290 1.00 93.06 85 CYS A O 1
ATOM 656 N N . GLY A 1 86 ? -2.677 7.216 3.103 1.00 88.81 86 GLY A N 1
ATOM 657 C CA . GLY A 1 86 ? -2.167 8.431 3.737 1.00 88.81 86 GLY A CA 1
ATOM 658 C C . GLY A 1 86 ? -2.264 8.412 5.261 1.00 88.81 86 GLY A C 1
ATOM 659 O O . GLY A 1 86 ? -2.679 9.402 5.846 1.00 88.81 86 GLY A O 1
ATOM 660 N N . THR A 1 87 ? -1.934 7.296 5.912 1.00 81.69 87 THR A N 1
ATOM 661 C CA . THR A 1 87 ? -1.837 7.206 7.383 1.00 81.69 87 THR A CA 1
ATOM 662 C C . THR A 1 87 ? -0.975 8.334 7.967 1.00 81.69 87 THR A C 1
ATOM 664 O O . THR A 1 87 ? 0.157 8.536 7.520 1.00 81.69 87 THR A O 1
ATOM 667 N N . THR A 1 88 ? -1.505 9.059 8.959 1.00 65.00 88 THR A N 1
ATOM 668 C CA . THR A 1 88 ? -0.872 10.253 9.550 1.00 65.00 88 THR A CA 1
ATOM 669 C C . THR A 1 88 ? -0.068 9.957 10.819 1.00 65.00 88 THR A C 1
ATOM 671 O O . THR A 1 88 ? 0.900 10.671 11.086 1.00 65.00 88 THR A O 1
ATOM 674 N N . ASN A 1 89 ? -0.373 8.875 11.553 1.00 55.44 89 ASN A N 1
ATOM 675 C CA . ASN A 1 89 ? 0.372 8.462 12.743 1.00 55.44 89 ASN A CA 1
ATOM 676 C C . ASN A 1 89 ? 1.066 7.092 12.579 1.00 55.44 89 ASN A C 1
ATOM 678 O O . ASN A 1 89 ? 0.456 6.066 12.307 1.00 55.44 89 ASN A O 1
ATOM 682 N N . GLY A 1 90 ? 2.383 7.074 12.818 1.00 55.12 90 GLY A N 1
ATOM 683 C CA . GLY A 1 90 ? 3.130 5.931 13.364 1.00 55.12 90 GLY A CA 1
ATOM 684 C C . GLY A 1 90 ? 2.964 4.540 12.731 1.00 55.12 90 GLY A C 1
ATOM 685 O O . GLY A 1 90 ? 2.547 3.616 13.417 1.00 55.12 90 GLY A O 1
ATOM 686 N N . LEU A 1 91 ? 3.468 4.315 11.513 1.00 50.28 91 LEU A N 1
ATOM 687 C CA . LEU A 1 91 ? 3.833 2.961 11.054 1.00 50.28 91 LEU A CA 1
ATOM 688 C C . LEU A 1 91 ? 5.329 2.702 11.281 1.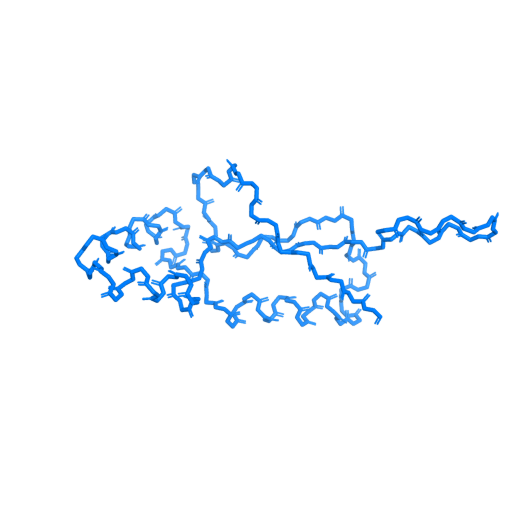00 50.28 91 LEU A C 1
ATOM 690 O O . LEU A 1 91 ? 6.111 2.592 10.336 1.00 50.28 91 LEU A O 1
ATOM 694 N N . ASN A 1 92 ? 5.734 2.628 12.552 1.00 41.16 92 ASN A N 1
ATOM 695 C CA . ASN A 1 92 ? 7.066 2.176 12.954 1.00 41.16 92 ASN A CA 1
ATOM 696 C C . ASN A 1 92 ? 6.948 0.821 13.677 1.00 41.16 92 ASN A C 1
ATOM 698 O O . ASN A 1 92 ? 6.873 0.772 14.901 1.00 41.16 92 ASN A O 1
ATOM 702 N N . SER A 1 93 ? 6.854 -0.282 12.920 1.00 36.94 93 SER A N 1
ATOM 703 C CA . SER A 1 93 ? 7.328 -1.626 13.319 1.00 36.94 93 SER A CA 1
ATOM 704 C C . SER A 1 93 ? 7.086 -2.696 12.229 1.00 36.94 93 SER A C 1
ATOM 706 O O . SER A 1 93 ? 5.979 -3.160 11.983 1.00 36.94 93 SER A O 1
ATOM 708 N N . ASN A 1 94 ? 8.184 -3.118 11.595 1.00 33.69 94 ASN A N 1
ATOM 709 C CA . ASN A 1 94 ? 8.514 -4.493 11.177 1.00 33.69 94 ASN A CA 1
ATOM 710 C C . ASN A 1 94 ? 7.622 -5.307 10.207 1.00 33.69 94 ASN A C 1
ATOM 712 O O . ASN A 1 94 ? 8.016 -6.423 9.872 1.00 33.69 94 ASN A O 1
ATOM 716 N N . SER A 1 95 ? 6.510 -4.794 9.679 1.00 40.50 95 SER A N 1
ATOM 717 C CA . SER A 1 95 ? 5.662 -5.544 8.727 1.00 40.50 95 SER A CA 1
ATOM 718 C C . SER A 1 95 ? 6.020 -5.226 7.268 1.00 40.50 95 SER A C 1
ATOM 720 O O . SER A 1 95 ? 5.367 -4.408 6.627 1.00 40.50 95 SER A O 1
ATOM 722 N N . LYS A 1 96 ? 7.093 -5.834 6.746 1.00 41.06 96 LYS A N 1
ATOM 723 C CA . LYS A 1 96 ? 7.534 -5.671 5.346 1.00 41.06 96 LYS A CA 1
ATOM 724 C C . LYS A 1 96 ? 7.028 -6.827 4.482 1.00 41.06 96 LYS A C 1
ATOM 726 O O . LYS A 1 96 ? 7.299 -7.984 4.803 1.00 41.06 96 LYS A O 1
ATOM 731 N N . ILE A 1 97 ? 6.345 -6.528 3.375 1.00 44.06 97 ILE A N 1
ATOM 732 C CA . ILE A 1 97 ? 6.022 -7.521 2.341 1.00 44.06 97 ILE A CA 1
ATOM 733 C C . ILE A 1 97 ? 7.127 -7.463 1.285 1.00 44.06 97 ILE A C 1
ATOM 735 O O . ILE A 1 97 ? 7.215 -6.511 0.513 1.00 44.06 97 ILE A O 1
ATOM 739 N N . TYR A 1 98 ? 7.981 -8.486 1.264 1.00 39.94 98 TYR A N 1
ATOM 740 C CA . TYR A 1 98 ? 9.009 -8.646 0.238 1.00 39.94 98 TYR A CA 1
ATOM 741 C C . TYR A 1 98 ? 8.406 -9.336 -0.987 1.00 39.94 98 TYR A C 1
ATOM 743 O O . TYR A 1 98 ? 8.076 -10.522 -0.930 1.00 39.94 98 TYR A O 1
ATOM 751 N N . LEU A 1 99 ? 8.288 -8.614 -2.102 1.00 41.41 99 LEU A N 1
ATOM 752 C CA . LEU A 1 99 ? 7.969 -9.211 -3.397 1.00 41.41 99 LEU A CA 1
ATOM 753 C C . LEU A 1 99 ? 9.279 -9.622 -4.076 1.00 41.41 99 LEU A C 1
ATOM 755 O O . LEU A 1 99 ? 10.005 -8.792 -4.614 1.00 41.41 99 LEU A O 1
ATOM 759 N N . LEU A 1 100 ? 9.606 -10.914 -4.007 1.00 37.06 100 LEU A N 1
ATOM 760 C CA . LEU A 1 100 ? 10.694 -11.504 -4.788 1.00 37.06 100 LEU A CA 1
ATOM 761 C C . LEU A 1 100 ? 10.147 -11.934 -6.149 1.00 37.06 100 LEU A C 1
ATOM 763 O O . LEU A 1 100 ? 9.497 -12.974 -6.259 1.00 37.06 100 LEU A O 1
ATOM 767 N N . PHE A 1 101 ? 10.433 -11.146 -7.180 1.00 35.44 101 PHE A N 1
ATOM 768 C CA . PHE A 1 101 ? 10.266 -11.575 -8.565 1.00 35.44 101 PHE A CA 1
ATOM 769 C C . PHE A 1 101 ? 11.469 -12.463 -8.927 1.00 35.44 101 PHE A C 1
ATOM 771 O O . PHE A 1 101 ? 12.614 -12.028 -8.805 1.00 35.44 101 PHE A O 1
ATOM 778 N N . LYS A 1 102 ? 11.208 -13.739 -9.244 1.00 32.38 102 LYS A N 1
ATOM 779 C CA . LYS A 1 102 ? 12.211 -14.708 -9.718 1.00 32.38 102 LYS A CA 1
ATOM 780 C C . LYS A 1 102 ? 12.359 -14.639 -11.228 1.00 32.38 102 LYS A C 1
ATOM 782 O O . LYS A 1 102 ? 11.305 -14.532 -11.891 1.00 32.38 102 LYS A O 1
#

Sequence (102 aa):
MLLKNKNMVIYDAWIDIRSAGSPDSRPFMEALDQSHTQARSFIQKLEEDTMLHRLPMVADIAHVAVFLASEKAAAITGGTIDSTCGTTNGLNSNSKIYLLFK

Foldseek 3Di:
DDDDDPPDPPPQFWEWEDFLDACPDPVNVVVCVVPVPVSVVVLQVSLVQAPQSHGDHPVLVVVVVVCCVDPVVVVPTDYYHYPYNHGDDDPPDDDIDTDDDD

Radius of gyration: 16.87 Å; Cα contacts (8 Å, |Δi|>4): 119; chains: 1; bounding box: 50×26×37 Å

Nearest PDB structures (foldseek):
  5o3z-assembly3_L  TM=7.997E-01  e=3.183E-03  Erwinia amylovora CFBP1430
  4m8s-assembly1_B  TM=8.084E-01  e=4.451E-03  Neisseria meningitidis FAM18
  4dqx-assembly1_A  TM=7.749E-01  e=1.702E-02  Rhizobium etli CFN 42
  4dbz-assembly1_B  TM=7.375E-01  e=1.702E-02  Streptomyces coelicolor
  3wye-assembly1_A-2  TM=7.410E-01  e=6.960E-02  Klebsiella pneumoniae

Secondary structure (DSSP, 8-state):
-----TT-------EEEEES--TTSHHHHHHHHH-HHHHHHHHHHHHHHBTTSSPPPHHHHHHHHHHHTSGGGTT--SEEEEESS-B-S---S---EE----